Protein AF-A0A7X8WL37-F1 (afdb_monomer)

Mean predicted aligned error: 4.49 Å

pLDDT: mean 92.07, std 6.4, range [61.16, 97.94]

Secondary structure (DSSP, 8-state):
---S-HHHHHHTS----TT-HHHHHHHHHHHHH-HHHHHHHHTS--TT-SS-HHHHHHHHHTT---PPP--

Sequence (71 aa):
DTTERPEALKSGTVHLVGTNHDLIVNEVSTLLNDAAAYEKMSKAVNPYGDGQACNRIVRALHGEKVERYQY

Foldseek 3Di:
DDDPCVVCVVLLLDDDQDDDPVSVVVVVVCLVPPVVNVVSNVPRDDPVDDPCVVVQVVCVVVVHDHDDDDD

Structure (mmCIF, N/CA/C/O backbone):
data_AF-A0A7X8WL37-F1
#
_entry.id   AF-A0A7X8WL37-F1
#
loop_
_atom_site.group_PDB
_atom_site.id
_atom_site.type_symbol
_atom_site.label_atom_id
_atom_site.label_alt_id
_atom_site.label_comp_id
_atom_site.label_asym_id
_atom_site.label_entity_id
_atom_site.label_seq_id
_atom_site.pdbx_PDB_ins_code
_atom_site.Cartn_x
_atom_site.Cartn_y
_atom_site.Cartn_z
_atom_site.occupancy
_atom_site.B_iso_or_equiv
_atom_site.auth_seq_id
_atom_site.auth_comp_id
_atom_site.auth_asym_id
_atom_site.auth_atom_id
_atom_site.pdbx_PDB_model_num
ATOM 1 N N . ASP A 1 1 ? 4.675 14.804 -10.509 1.00 61.16 1 ASP A N 1
ATOM 2 C CA . ASP A 1 1 ? 3.630 13.827 -10.146 1.00 61.16 1 ASP A CA 1
ATOM 3 C C . ASP A 1 1 ? 3.136 14.080 -8.731 1.00 61.16 1 ASP A C 1
ATOM 5 O O . ASP A 1 1 ? 3.936 14.401 -7.859 1.00 61.16 1 ASP A O 1
ATOM 9 N N . THR A 1 2 ? 1.827 14.000 -8.510 1.00 78.62 2 THR A N 1
ATOM 10 C CA . THR A 1 2 ? 1.168 14.289 -7.225 1.00 78.62 2 THR A CA 1
ATOM 11 C C . THR A 1 2 ? 0.214 13.157 -6.882 1.00 78.62 2 THR A C 1
ATOM 13 O O . THR A 1 2 ? -0.444 12.628 -7.772 1.00 78.62 2 THR A O 1
ATOM 16 N N . THR A 1 3 ? 0.119 12.810 -5.600 1.00 86.38 3 THR A N 1
ATOM 17 C CA . THR A 1 3 ? -0.851 11.837 -5.088 1.00 86.38 3 THR A CA 1
ATOM 18 C C . THR A 1 3 ? -1.551 12.397 -3.856 1.00 86.38 3 THR A C 1
ATOM 20 O O . THR A 1 3 ? -0.948 13.094 -3.039 1.00 86.38 3 THR A O 1
ATOM 23 N N . GLU A 1 4 ? -2.824 12.064 -3.718 1.00 89.75 4 GLU A N 1
ATOM 24 C CA . GLU A 1 4 ? -3.658 12.292 -2.542 1.00 89.75 4 GLU A CA 1
ATOM 25 C C . GLU A 1 4 ? -3.315 11.363 -1.363 1.00 89.75 4 GLU A C 1
ATOM 27 O O . GLU A 1 4 ? -3.865 11.528 -0.276 1.00 89.75 4 GLU A O 1
ATOM 32 N N . ARG A 1 5 ? -2.389 10.415 -1.571 1.00 90.50 5 ARG A N 1
ATOM 33 C CA . ARG A 1 5 ? -1.974 9.368 -0.625 1.00 90.50 5 ARG A CA 1
ATOM 34 C C . ARG A 1 5 ? -0.459 9.375 -0.342 1.00 90.50 5 ARG A C 1
ATOM 36 O O . ARG A 1 5 ? 0.227 8.372 -0.568 1.00 90.50 5 ARG A O 1
ATOM 43 N N . PRO A 1 6 ? 0.120 10.494 0.135 1.00 89.38 6 PRO A N 1
ATOM 44 C CA . PRO A 1 6 ? 1.564 10.611 0.364 1.00 89.38 6 PRO A CA 1
ATOM 45 C C . PRO A 1 6 ? 2.110 9.617 1.402 1.00 89.38 6 PRO A C 1
ATOM 47 O O . PRO A 1 6 ? 3.297 9.298 1.390 1.00 89.38 6 PRO A O 1
ATOM 50 N N . GLU A 1 7 ? 1.272 9.119 2.307 1.00 89.06 7 GLU A N 1
ATOM 51 C CA . GLU A 1 7 ? 1.624 8.110 3.304 1.00 89.06 7 GLU A CA 1
ATOM 52 C C . GLU A 1 7 ? 2.019 6.760 2.691 1.00 89.06 7 GLU A C 1
ATOM 54 O O . GLU A 1 7 ? 2.959 6.144 3.185 1.00 89.06 7 GLU A O 1
ATOM 59 N N . ALA A 1 8 ? 1.397 6.334 1.585 1.00 86.94 8 ALA A N 1
ATOM 60 C CA . ALA A 1 8 ? 1.761 5.082 0.914 1.00 86.94 8 ALA A CA 1
ATOM 61 C C . ALA A 1 8 ? 3.116 5.171 0.194 1.00 86.94 8 ALA A C 1
ATOM 63 O O . ALA A 1 8 ? 3.828 4.173 0.076 1.00 86.94 8 ALA A O 1
ATOM 64 N N . LEU A 1 9 ? 3.495 6.370 -0.268 1.00 89.38 9 LEU A N 1
ATOM 65 C CA . LEU A 1 9 ? 4.841 6.616 -0.795 1.00 89.38 9 LEU A CA 1
ATOM 66 C C . LEU A 1 9 ? 5.880 6.539 0.326 1.00 89.38 9 LEU A C 1
ATOM 68 O O . LEU A 1 9 ? 6.939 5.943 0.152 1.00 89.38 9 LEU A O 1
ATOM 72 N N . LYS A 1 10 ? 5.569 7.120 1.493 1.00 87.12 10 LYS A N 1
ATOM 73 C CA . LYS A 1 10 ? 6.457 7.096 2.666 1.00 87.12 10 LYS A CA 1
ATOM 74 C C . LYS A 1 10 ? 6.644 5.690 3.228 1.00 87.12 10 LYS A C 1
ATOM 76 O O . LYS A 1 10 ? 7.748 5.369 3.653 1.00 87.12 10 LYS A O 1
ATOM 81 N N . SER A 1 11 ? 5.597 4.864 3.227 1.00 87.00 11 SER A N 1
ATOM 82 C CA . SER A 1 11 ? 5.691 3.476 3.689 1.00 87.00 11 SER A CA 1
ATOM 83 C C . SER A 1 11 ? 6.457 2.572 2.719 1.00 87.00 11 SER A C 1
ATOM 85 O O . SER A 1 11 ? 6.884 1.489 3.109 1.00 87.00 11 SER A O 1
ATOM 87 N N . GLY A 1 12 ? 6.648 3.007 1.468 1.00 88.38 12 GLY A N 1
ATOM 88 C CA . GLY A 1 12 ? 7.269 2.210 0.411 1.00 88.38 12 GLY A CA 1
ATOM 89 C C . GLY A 1 12 ? 6.333 1.164 -0.199 1.00 88.38 12 GLY A C 1
ATOM 90 O O . GLY A 1 12 ? 6.787 0.334 -0.982 1.00 88.38 12 GLY A O 1
ATOM 91 N N . THR A 1 13 ? 5.040 1.200 0.143 1.00 89.56 13 THR A N 1
ATOM 92 C CA . THR A 1 13 ? 4.019 0.300 -0.417 1.00 89.56 13 THR A CA 1
ATOM 93 C C . THR A 1 13 ? 3.671 0.665 -1.858 1.00 89.56 13 THR A C 1
ATOM 95 O O . THR A 1 13 ? 3.248 -0.198 -2.622 1.00 89.56 13 THR A O 1
ATOM 98 N N . VAL A 1 14 ? 3.840 1.933 -2.245 1.00 91.94 14 VAL A N 1
ATOM 99 C CA . VAL A 1 14 ? 3.638 2.384 -3.628 1.00 91.94 14 VAL A CA 1
ATOM 100 C C . VAL A 1 14 ? 4.828 3.202 -4.113 1.00 91.94 14 VAL A C 1
ATOM 102 O O . VAL A 1 14 ? 5.521 3.852 -3.328 1.00 91.94 14 VAL A O 1
ATOM 105 N N . HIS A 1 15 ? 5.036 3.197 -5.426 1.00 91.50 15 HIS A N 1
ATOM 106 C CA . HIS A 1 15 ? 6.015 4.034 -6.106 1.00 91.50 15 HIS A CA 1
ATOM 107 C C . HIS A 1 15 ? 5.328 4.813 -7.23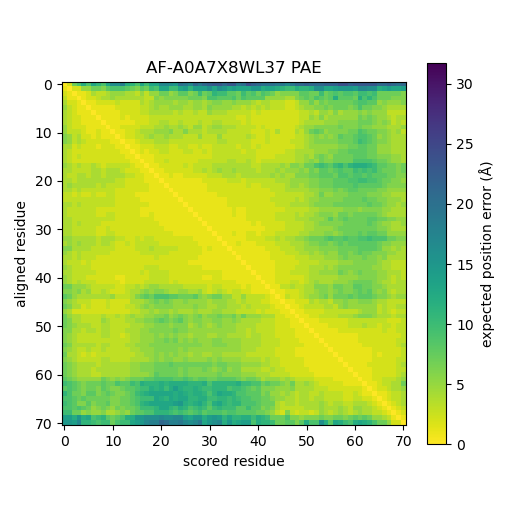3 1.00 91.50 15 HIS A C 1
ATOM 109 O O . HIS A 1 15 ? 4.504 4.262 -7.962 1.00 91.50 15 HIS A O 1
ATOM 115 N N . LEU A 1 16 ? 5.618 6.110 -7.345 1.00 92.38 16 LEU A N 1
ATOM 116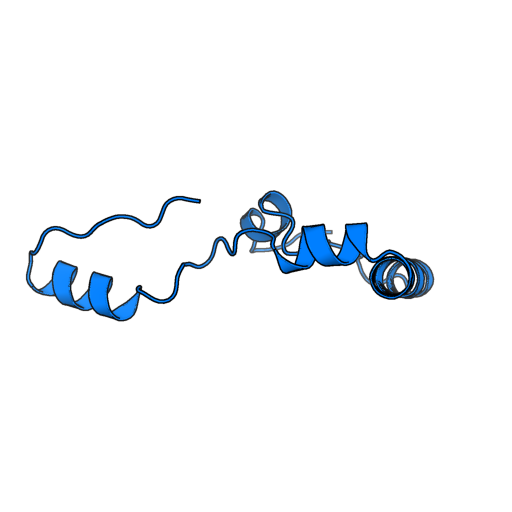 C CA . LEU A 1 16 ? 4.972 6.992 -8.314 1.00 92.38 16 LEU A CA 1
ATOM 117 C C . LEU A 1 16 ? 5.814 7.070 -9.586 1.00 92.38 16 LEU A C 1
ATOM 119 O O . LEU A 1 16 ? 6.867 7.697 -9.589 1.00 92.38 16 LEU A O 1
ATOM 123 N N . VAL A 1 17 ? 5.321 6.450 -10.657 1.00 93.12 17 VAL A N 1
ATOM 124 C CA . VAL A 1 17 ? 6.057 6.272 -11.924 1.00 93.12 17 VAL A CA 1
ATOM 125 C C . VAL A 1 17 ? 5.527 7.144 -13.071 1.00 93.12 17 VAL A C 1
ATOM 127 O O . VAL A 1 17 ? 6.010 7.071 -14.198 1.00 93.12 17 VAL A O 1
ATOM 130 N N . GLY A 1 18 ? 4.524 7.984 -12.801 1.00 90.88 18 GLY A N 1
ATOM 131 C CA . GLY A 1 18 ? 3.887 8.829 -13.813 1.00 90.88 18 GLY A CA 1
ATOM 132 C C . GLY A 1 18 ? 3.226 8.014 -14.933 1.00 90.88 18 GLY A C 1
ATOM 133 O O . GLY A 1 18 ? 2.713 6.920 -14.704 1.00 90.88 18 GLY A O 1
ATOM 134 N N . THR A 1 19 ? 3.219 8.560 -16.152 1.00 93.38 19 THR A N 1
ATOM 135 C CA . THR A 1 19 ? 2.589 7.950 -17.342 1.00 93.38 19 THR A CA 1
ATOM 136 C C . THR A 1 19 ? 3.575 7.662 -18.479 1.00 93.38 19 THR A C 1
ATOM 138 O O . THR A 1 19 ? 3.166 7.382 -19.606 1.00 93.38 19 THR A O 1
ATOM 141 N N . ASN A 1 20 ? 4.882 7.733 -18.210 1.00 96.00 20 ASN A N 1
ATOM 142 C CA . ASN A 1 20 ? 5.907 7.406 -19.196 1.00 96.00 20 ASN A CA 1
ATOM 143 C C . ASN A 1 20 ? 5.987 5.883 -19.379 1.00 96.00 20 ASN A C 1
ATOM 145 O O . ASN A 1 20 ? 6.259 5.155 -18.428 1.00 96.00 20 ASN A O 1
ATOM 149 N N . HIS A 1 21 ? 5.772 5.418 -20.609 1.00 96.94 21 HIS A N 1
ATOM 150 C CA . HIS A 1 21 ? 5.762 3.997 -20.948 1.00 96.94 21 HIS A CA 1
ATOM 151 C C . HIS A 1 21 ? 7.046 3.265 -20.529 1.00 96.94 21 HIS A C 1
ATOM 153 O O . HIS A 1 21 ? 6.976 2.230 -19.869 1.00 96.94 21 HIS A O 1
ATOM 159 N N . ASP A 1 22 ? 8.213 3.807 -20.875 1.00 96.94 22 ASP A N 1
ATOM 160 C CA . ASP A 1 22 ? 9.493 3.133 -20.648 1.00 96.94 22 ASP A CA 1
ATOM 161 C C . ASP A 1 22 ? 9.812 3.040 -19.155 1.00 96.94 22 ASP A C 1
ATOM 163 O O . ASP A 1 22 ? 10.295 2.012 -18.681 1.00 96.94 22 ASP A O 1
ATOM 167 N N . LEU A 1 23 ? 9.458 4.082 -18.397 1.00 95.75 23 LEU A N 1
ATOM 168 C CA . LEU A 1 23 ? 9.579 4.075 -16.942 1.00 95.75 23 LEU A CA 1
ATOM 169 C C . LEU A 1 23 ? 8.666 3.016 -16.310 1.00 95.75 23 LEU A C 1
ATOM 171 O O . LEU A 1 23 ? 9.125 2.242 -15.476 1.00 95.75 23 LEU A O 1
ATOM 175 N N . ILE A 1 24 ? 7.404 2.926 -16.745 1.00 96.62 24 ILE A N 1
ATOM 176 C CA . ILE A 1 24 ? 6.462 1.908 -16.254 1.00 96.62 24 ILE A CA 1
ATOM 177 C C . ILE A 1 24 ? 7.018 0.499 -16.498 1.00 96.62 24 ILE A C 1
ATOM 179 O O . ILE A 1 24 ? 7.038 -0.323 -15.580 1.00 96.62 24 ILE A O 1
ATOM 183 N N . VAL A 1 25 ? 7.497 0.219 -17.715 1.00 97.88 25 VAL A N 1
ATOM 184 C CA . VAL A 1 25 ? 8.057 -1.096 -18.063 1.00 97.88 25 VAL A CA 1
ATOM 185 C C . VAL A 1 25 ? 9.289 -1.410 -17.217 1.00 97.88 25 VAL A C 1
ATOM 187 O O . VAL A 1 25 ? 9.411 -2.533 -16.724 1.00 97.88 25 VAL A O 1
ATOM 190 N N . ASN A 1 26 ? 10.181 -0.440 -17.012 1.00 97.44 26 ASN A N 1
ATOM 191 C CA . ASN A 1 26 ? 11.397 -0.631 -16.226 1.00 97.44 26 ASN A CA 1
ATOM 192 C C . ASN A 1 26 ? 11.108 -0.938 -14.745 1.00 97.44 26 ASN A C 1
ATOM 194 O O . ASN A 1 26 ? 11.674 -1.877 -14.181 1.00 97.44 26 ASN A O 1
ATOM 198 N N . GLU A 1 27 ? 10.196 -0.191 -14.122 1.00 96.81 27 GLU A N 1
ATOM 199 C CA . GLU A 1 27 ? 9.846 -0.362 -12.705 1.00 96.81 27 GLU A CA 1
ATOM 200 C C . GLU A 1 27 ? 9.153 -1.706 -12.451 1.00 96.81 27 GLU A C 1
ATOM 202 O O . GLU A 1 27 ? 9.513 -2.438 -11.526 1.00 96.81 27 GLU A O 1
ATOM 207 N N . VAL A 1 28 ? 8.228 -2.1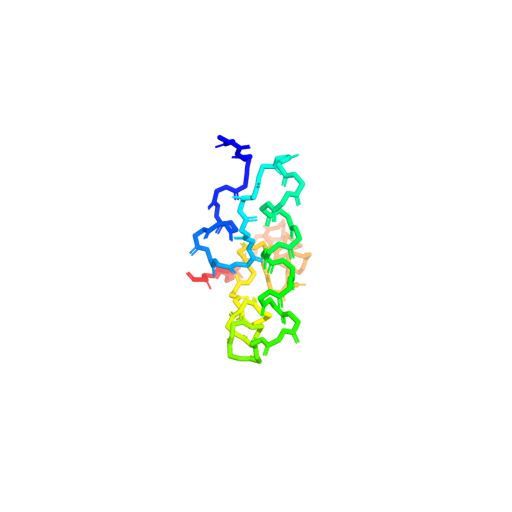04 -13.331 1.00 96.62 28 VAL A N 1
ATOM 208 C CA . VAL A 1 28 ? 7.597 -3.431 -13.255 1.00 96.62 28 VAL A CA 1
ATOM 209 C C . VAL A 1 28 ? 8.629 -4.537 -13.485 1.00 96.62 28 VAL A C 1
ATOM 211 O O . VAL A 1 28 ? 8.654 -5.519 -12.744 1.00 96.62 28 VAL A O 1
ATOM 214 N N . SER A 1 29 ? 9.516 -4.374 -14.470 1.00 97.88 29 SER A N 1
ATOM 215 C CA . SER A 1 29 ? 10.570 -5.358 -14.751 1.00 97.88 29 SER A CA 1
ATOM 216 C C . SER A 1 29 ? 11.532 -5.520 -13.576 1.00 97.88 29 SER A C 1
ATOM 218 O O . SER A 1 29 ? 11.985 -6.633 -13.316 1.00 97.88 29 SER A O 1
ATOM 220 N N . THR A 1 30 ? 11.815 -4.446 -12.838 1.00 97.19 30 THR A N 1
ATOM 221 C CA . THR A 1 30 ? 12.636 -4.502 -11.622 1.00 97.19 30 THR A CA 1
ATOM 222 C C . THR A 1 30 ? 11.972 -5.381 -10.565 1.00 97.19 30 THR A C 1
ATOM 224 O O . THR A 1 30 ? 12.607 -6.298 -10.056 1.00 97.19 30 THR A O 1
ATOM 227 N N . LEU A 1 31 ? 10.675 -5.192 -10.301 1.00 97.19 31 LEU A N 1
ATOM 228 C CA . LEU A 1 31 ? 9.941 -6.020 -9.334 1.00 97.19 31 LEU A CA 1
ATOM 229 C C . LEU A 1 31 ? 9.821 -7.493 -9.753 1.00 97.19 31 LEU A C 1
ATOM 231 O O . LEU A 1 31 ? 9.730 -8.362 -8.892 1.00 97.19 31 LEU A O 1
ATOM 235 N N . LEU A 1 32 ? 9.811 -7.791 -11.054 1.00 97.62 32 LEU A N 1
ATOM 236 C CA . LEU A 1 32 ? 9.749 -9.172 -11.547 1.00 97.62 32 LEU A CA 1
ATOM 237 C C . LEU A 1 32 ? 11.100 -9.896 -11.486 1.00 97.62 32 LEU A C 1
ATOM 239 O O . LEU A 1 32 ? 11.126 -11.110 -11.288 1.00 97.62 32 LEU A O 1
ATOM 243 N N . ASN A 1 33 ? 12.206 -9.173 -11.678 1.00 97.94 33 ASN A N 1
ATOM 244 C CA . ASN A 1 33 ? 13.540 -9.767 -11.803 1.00 97.94 33 ASN A CA 1
ATOM 245 C C . ASN A 1 33 ? 14.394 -9.647 -10.529 1.00 97.94 33 ASN A C 1
ATOM 247 O O . ASN A 1 33 ? 15.353 -10.401 -10.375 1.00 97.94 33 ASN A O 1
ATOM 251 N N . ASP A 1 34 ? 14.058 -8.733 -9.616 1.00 97.69 34 ASP A N 1
ATOM 252 C CA . ASP A 1 34 ? 14.733 -8.555 -8.330 1.00 97.69 34 ASP A CA 1
ATOM 253 C C . ASP A 1 34 ? 13.812 -8.975 -7.174 1.00 97.69 34 ASP A C 1
ATOM 255 O O . ASP A 1 34 ? 12.922 -8.243 -6.728 1.00 97.69 34 ASP A O 1
ATOM 259 N N . ALA A 1 35 ? 14.069 -10.174 -6.650 1.00 97.12 35 ALA A N 1
ATOM 260 C CA . ALA A 1 35 ? 13.325 -10.729 -5.526 1.00 97.12 35 ALA A CA 1
ATOM 261 C C . ALA A 1 35 ? 13.447 -9.881 -4.247 1.00 97.12 35 ALA A C 1
ATOM 263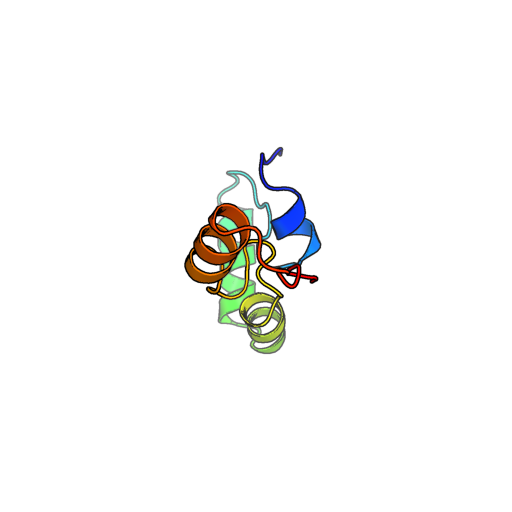 O O . ALA A 1 35 ? 12.489 -9.809 -3.478 1.00 97.12 35 ALA A O 1
ATOM 264 N N . ALA A 1 36 ? 14.586 -9.218 -4.018 1.00 96.62 36 ALA A N 1
ATOM 265 C CA . ALA A 1 36 ? 14.783 -8.380 -2.840 1.00 96.62 36 ALA A CA 1
ATOM 266 C C . ALA A 1 36 ? 13.977 -7.077 -2.950 1.00 96.62 36 ALA A C 1
ATOM 268 O O . ALA A 1 36 ? 13.363 -6.646 -1.968 1.00 96.62 36 ALA A O 1
ATOM 269 N N . ALA A 1 37 ? 13.924 -6.476 -4.144 1.00 94.75 37 ALA A N 1
ATOM 270 C CA . ALA A 1 37 ? 13.070 -5.319 -4.409 1.00 94.75 37 ALA A CA 1
ATOM 271 C C . ALA A 1 37 ? 11.585 -5.662 -4.206 1.00 94.75 37 ALA A C 1
ATOM 273 O O . ALA A 1 37 ? 10.868 -4.934 -3.509 1.00 94.75 37 ALA A O 1
ATOM 274 N N . TYR A 1 38 ? 11.142 -6.805 -4.737 1.00 96.44 38 TYR A N 1
ATOM 275 C CA . TYR A 1 38 ? 9.779 -7.295 -4.545 1.00 96.44 38 TYR A CA 1
ATOM 276 C C . TYR A 1 38 ? 9.455 -7.565 -3.073 1.00 96.44 38 TYR A C 1
ATOM 278 O O . TYR A 1 38 ? 8.415 -7.137 -2.568 1.00 96.44 38 TYR A O 1
ATOM 286 N N . GLU A 1 39 ? 10.335 -8.262 -2.354 1.00 96.44 39 GLU A N 1
ATOM 287 C CA . GLU A 1 39 ? 10.117 -8.596 -0.947 1.00 96.44 39 GLU A CA 1
ATOM 288 C C . GLU A 1 39 ? 10.020 -7.334 -0.082 1.00 96.44 39 GLU A C 1
ATOM 290 O O . GLU A 1 39 ? 9.126 -7.226 0.760 1.00 96.44 39 GLU A O 1
ATOM 295 N N . LYS A 1 40 ? 10.878 -6.342 -0.340 1.00 93.94 40 LYS A N 1
ATOM 296 C CA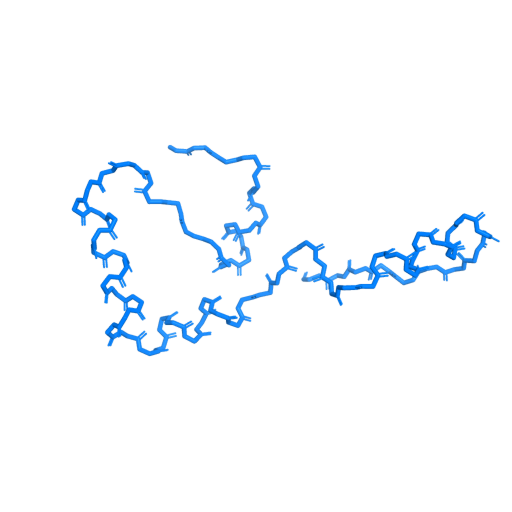 . LYS A 1 40 ? 10.844 -5.052 0.354 1.00 93.94 40 LYS A CA 1
ATOM 297 C C . LYS A 1 40 ? 9.517 -4.318 0.144 1.00 93.94 40 LYS A C 1
ATOM 299 O O . LYS A 1 40 ? 8.958 -3.813 1.113 1.00 93.94 40 LYS A O 1
ATOM 304 N N . MET A 1 41 ? 9.014 -4.255 -1.092 1.00 94.06 41 MET A N 1
ATOM 305 C CA . MET A 1 41 ? 7.758 -3.559 -1.398 1.00 94.06 41 MET A CA 1
ATOM 306 C C . MET A 1 41 ? 6.532 -4.339 -0.902 1.00 94.06 41 MET A C 1
ATOM 308 O O . MET A 1 41 ? 5.635 -3.758 -0.298 1.00 94.06 41 MET A O 1
ATOM 312 N N . SER A 1 42 ? 6.496 -5.658 -1.100 1.00 93.56 42 SER A N 1
ATOM 313 C CA . SER A 1 42 ? 5.358 -6.504 -0.700 1.00 93.56 42 SER A CA 1
ATOM 314 C C . SER A 1 42 ? 5.178 -6.610 0.816 1.00 93.56 42 SER A C 1
ATOM 316 O O . SER A 1 42 ? 4.054 -6.781 1.288 1.00 93.56 42 SER A O 1
ATOM 318 N N . LYS A 1 43 ? 6.265 -6.481 1.587 1.00 92.69 43 LYS A N 1
ATOM 319 C CA . LYS A 1 43 ? 6.240 -6.454 3.058 1.00 92.69 43 LYS A CA 1
ATOM 320 C C . LYS A 1 43 ? 6.197 -5.043 3.645 1.00 92.69 43 LYS A C 1
ATOM 322 O O . LYS A 1 43 ? 6.222 -4.905 4.869 1.00 92.69 43 LYS A O 1
ATOM 327 N N . ALA A 1 44 ? 6.151 -4.007 2.808 1.00 91.12 44 ALA A N 1
ATOM 328 C CA . ALA A 1 44 ? 6.017 -2.635 3.272 1.00 91.12 44 ALA A CA 1
ATOM 329 C C . ALA A 1 44 ? 4.738 -2.473 4.104 1.00 91.12 44 ALA A C 1
ATOM 331 O O . ALA A 1 44 ? 3.688 -3.038 3.785 1.00 91.12 44 ALA A O 1
ATOM 332 N N . VAL A 1 45 ? 4.823 -1.688 5.177 1.00 88.69 45 VAL A N 1
ATOM 333 C CA . VAL A 1 45 ? 3.694 -1.497 6.089 1.00 88.69 45 VAL A CA 1
ATOM 334 C C . VAL A 1 45 ? 2.553 -0.804 5.355 1.00 88.69 45 VAL A C 1
ATOM 336 O O . VAL A 1 45 ? 2.761 0.221 4.716 1.00 88.69 45 VAL A O 1
ATOM 339 N N . ASN A 1 46 ? 1.338 -1.342 5.459 1.00 88.25 46 ASN A N 1
ATOM 340 C CA . ASN A 1 46 ? 0.162 -0.713 4.877 1.00 88.25 46 ASN A CA 1
ATOM 341 C C . ASN A 1 46 ? -0.317 0.445 5.777 1.00 88.25 46 ASN A C 1
ATOM 343 O O . ASN A 1 46 ? -0.914 0.182 6.822 1.00 88.25 46 ASN A O 1
ATOM 347 N N . PRO A 1 47 ? -0.148 1.720 5.379 1.00 88.19 47 PRO A N 1
ATOM 348 C CA . PRO A 1 47 ? -0.504 2.854 6.232 1.00 88.19 47 PRO A CA 1
ATOM 349 C C . PRO A 1 47 ? -2.019 2.975 6.466 1.00 88.19 47 PRO A C 1
ATOM 351 O O . PRO A 1 47 ? -2.446 3.728 7.341 1.00 88.19 47 PRO A O 1
ATOM 354 N N . TYR A 1 48 ? -2.843 2.242 5.707 1.00 89.88 48 TYR A N 1
ATOM 355 C CA . TYR A 1 48 ? -4.304 2.286 5.798 1.00 89.88 48 TYR A CA 1
ATOM 356 C C . TYR A 1 48 ? -4.891 1.411 6.897 1.00 89.88 48 TYR A C 1
ATOM 358 O O . TYR A 1 48 ? -6.084 1.525 7.188 1.00 89.88 48 TYR A O 1
ATOM 366 N N . GLY A 1 49 ? -4.077 0.568 7.527 1.00 90.31 49 GLY A N 1
ATOM 367 C CA . GLY A 1 49 ? -4.490 -0.169 8.704 1.00 90.31 49 GLY A CA 1
ATOM 3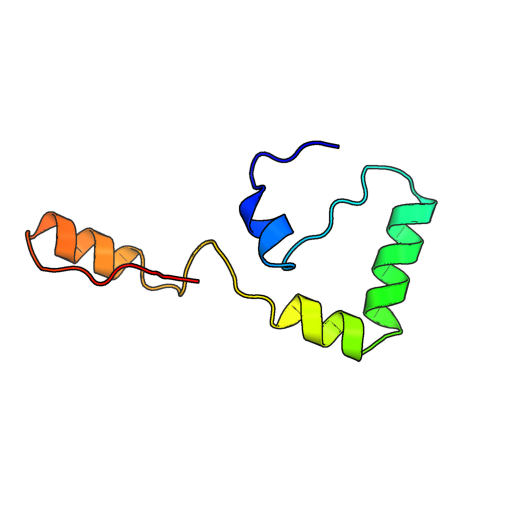68 C C . GLY A 1 49 ? -4.106 -1.634 8.693 1.00 90.31 49 GLY A C 1
ATOM 369 O O . GLY A 1 49 ? -3.497 -2.177 7.778 1.00 90.31 49 GLY A O 1
ATOM 370 N N . ASP A 1 50 ? -4.554 -2.275 9.757 1.00 92.94 50 ASP A N 1
ATOM 371 C CA . ASP A 1 50 ? -4.301 -3.662 10.133 1.00 92.94 50 ASP A CA 1
ATOM 372 C C . ASP A 1 50 ? -5.577 -4.520 10.091 1.00 92.94 50 ASP A C 1
ATOM 374 O O . ASP A 1 50 ? -5.643 -5.592 10.686 1.00 92.94 50 ASP A O 1
ATOM 378 N N . GLY A 1 51 ? -6.632 -4.019 9.441 1.00 93.19 51 GLY A N 1
ATOM 379 C CA . GLY A 1 51 ? -7.918 -4.708 9.326 1.00 93.19 51 GLY A CA 1
ATOM 380 C C . GLY A 1 51 ? -8.842 -4.591 10.545 1.00 93.19 51 GLY A C 1
ATOM 381 O O . GLY A 1 51 ? -9.948 -5.123 10.509 1.00 93.19 51 GLY A O 1
ATOM 382 N N . GLN A 1 52 ? -8.472 -3.859 11.602 1.00 94.75 52 GLN A N 1
ATOM 383 C CA . GLN A 1 52 ? -9.292 -3.769 12.825 1.00 94.75 52 GLN A CA 1
ATOM 384 C C . GLN A 1 52 ? -10.207 -2.533 12.884 1.00 94.75 52 GLN A C 1
ATOM 386 O O . GLN A 1 52 ? -10.827 -2.261 13.915 1.00 94.75 52 GLN A O 1
ATOM 391 N N . ALA A 1 53 ? -10.318 -1.773 11.791 1.00 94.75 53 ALA A N 1
ATOM 392 C CA . ALA A 1 53 ? -11.043 -0.501 11.759 1.00 94.75 53 ALA A CA 1
ATOM 393 C C . ALA A 1 53 ? -12.494 -0.617 12.260 1.00 94.75 53 ALA A C 1
ATOM 395 O O . ALA A 1 53 ? -12.901 0.159 13.120 1.00 94.75 53 ALA A O 1
ATOM 396 N N . CYS A 1 54 ? -13.254 -1.614 11.792 1.00 96.00 54 CYS A N 1
ATOM 397 C CA . CYS A 1 54 ? -14.659 -1.778 12.184 1.00 96.00 54 CYS A CA 1
ATOM 398 C C . CYS A 1 54 ? -14.816 -2.004 13.693 1.00 96.00 54 CYS A C 1
ATOM 400 O O . CYS A 1 54 ? -15.629 -1.342 14.333 1.00 96.00 54 CYS A O 1
ATOM 402 N N . ASN A 1 55 ? -14.003 -2.892 14.275 1.00 95.44 55 ASN A N 1
ATOM 403 C CA . ASN A 1 55 ? -14.033 -3.162 15.712 1.00 95.44 55 ASN A CA 1
ATOM 404 C C . ASN A 1 55 ? -13.707 -1.892 16.515 1.00 95.44 55 ASN A C 1
ATOM 406 O O . ASN A 1 55 ? -14.445 -1.530 17.429 1.00 95.44 55 ASN A O 1
ATOM 410 N N . ARG A 1 56 ? -12.659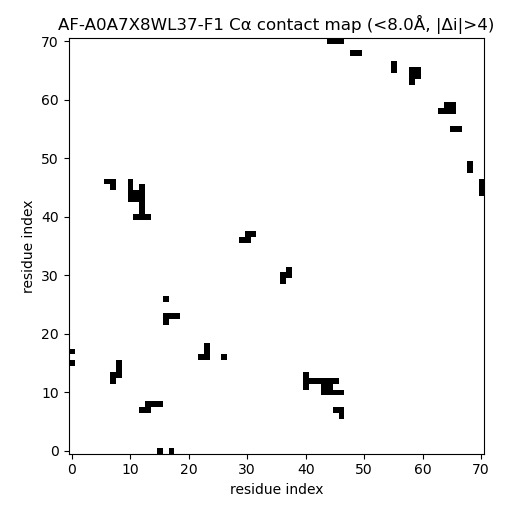 -1.162 16.112 1.00 95.56 56 ARG A N 1
ATOM 411 C CA . ARG A 1 56 ? -12.272 0.114 16.729 1.00 95.56 56 ARG A CA 1
ATOM 412 C C . ARG A 1 56 ? -13.384 1.162 16.666 1.00 95.56 56 ARG A C 1
ATOM 414 O O . ARG A 1 56 ? -13.621 1.842 17.659 1.00 95.56 56 ARG A O 1
ATOM 421 N N . ILE A 1 57 ? -14.070 1.280 15.529 1.00 95.88 57 ILE A N 1
ATOM 422 C CA . ILE A 1 57 ? -15.172 2.234 15.345 1.00 95.88 57 ILE A CA 1
ATOM 423 C C . ILE A 1 57 ? -16.339 1.894 16.276 1.00 95.88 57 ILE A C 1
ATOM 425 O O . ILE A 1 57 ? -16.806 2.774 16.993 1.00 95.88 57 ILE A O 1
ATOM 429 N N . VAL A 1 58 ? -16.772 0.629 16.324 1.00 97.31 58 VAL A N 1
ATOM 430 C CA . VAL A 1 58 ? -17.875 0.197 17.204 1.00 97.31 58 VAL A CA 1
ATOM 431 C C . VAL A 1 58 ? -17.552 0.490 18.671 1.00 97.31 58 VAL A C 1
ATOM 433 O O . VAL A 1 58 ? -18.362 1.086 19.376 1.00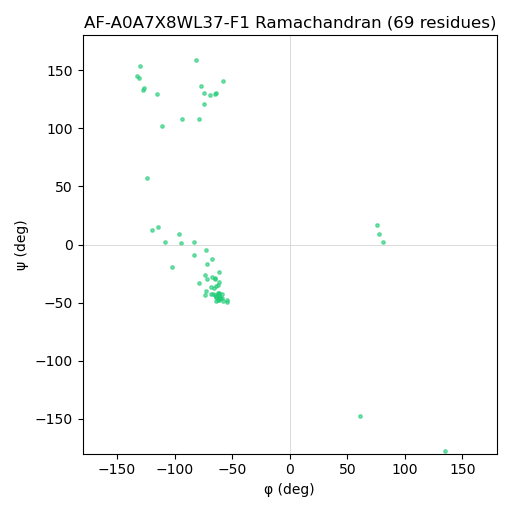 97.31 58 VAL A O 1
ATOM 436 N N . ARG A 1 59 ? -16.336 0.156 19.113 1.00 96.62 59 ARG A N 1
ATOM 437 C CA . ARG A 1 59 ? -15.874 0.421 20.483 1.00 96.62 59 ARG A CA 1
ATOM 438 C C . ARG A 1 59 ? -15.843 1.915 20.809 1.00 96.62 59 ARG A C 1
ATOM 440 O O . ARG A 1 59 ? -16.311 2.314 21.871 1.00 96.62 59 ARG A O 1
ATOM 447 N N . ALA A 1 60 ? -15.360 2.749 19.884 1.00 96.12 60 ALA A N 1
ATOM 448 C CA . ALA A 1 60 ? -15.365 4.202 20.054 1.00 96.12 60 ALA A CA 1
ATOM 449 C C . ALA A 1 60 ? -16.790 4.765 20.193 1.00 96.12 60 ALA A C 1
ATOM 451 O O . ALA A 1 60 ? -17.027 5.613 21.050 1.00 96.12 60 ALA A O 1
ATOM 452 N N . LEU A 1 61 ? -17.741 4.274 19.389 1.00 97.31 61 LEU A N 1
ATOM 453 C CA . LEU A 1 61 ? -19.149 4.680 19.467 1.00 97.31 61 LEU A CA 1
ATOM 454 C C . LEU A 1 61 ? -19.808 4.266 20.791 1.00 97.31 61 LEU A C 1
ATOM 456 O O . LEU A 1 61 ? -20.695 4.965 21.272 1.00 97.31 61 LEU A O 1
ATOM 460 N N . HIS A 1 62 ? -19.351 3.172 21.404 1.00 96.75 62 HIS A N 1
ATOM 461 C CA . HIS A 1 62 ? -19.774 2.742 22.741 1.00 96.75 62 HIS A CA 1
ATOM 462 C C . HIS A 1 62 ? -19.021 3.442 23.889 1.00 96.75 62 HIS A C 1
ATOM 464 O O . HIS A 1 62 ? -19.274 3.146 25.055 1.00 96.75 62 HIS A O 1
ATOM 470 N N . GLY A 1 63 ? -18.109 4.375 23.591 1.00 95.19 63 GLY A N 1
ATOM 471 C CA . GLY A 1 63 ? -17.330 5.097 24.602 1.00 95.19 63 GLY A CA 1
ATOM 472 C C . GLY A 1 63 ? -16.203 4.274 25.235 1.00 95.19 63 GLY A C 1
ATOM 473 O O . GLY A 1 63 ? -15.682 4.641 26.289 1.00 95.19 63 GLY A O 1
ATOM 474 N N . GLU A 1 64 ? -15.808 3.163 24.616 1.00 96.12 64 GLU A N 1
ATOM 475 C CA . GLU A 1 64 ? -14.719 2.323 25.100 1.00 96.12 64 GLU A CA 1
ATOM 476 C C . GLU A 1 64 ? -13.343 2.874 24.702 1.00 96.12 64 GLU A C 1
ATOM 478 O O . GLU A 1 64 ? -13.176 3.601 23.719 1.00 96.12 64 GLU A O 1
ATOM 483 N N . LYS A 1 65 ? -12.303 2.460 25.435 1.00 92.38 65 LYS A N 1
ATOM 484 C CA . LYS A 1 65 ? -10.917 2.752 25.059 1.00 92.38 65 LYS A CA 1
ATOM 485 C C . LYS A 1 65 ? -10.532 1.974 23.797 1.00 92.38 65 LYS A C 1
ATOM 487 O O . LYS A 1 65 ? -10.644 0.750 23.761 1.00 92.38 65 LYS A O 1
ATOM 492 N N . VAL A 1 66 ? -10.001 2.681 22.802 1.00 92.19 66 VAL A N 1
ATOM 493 C CA . VAL A 1 66 ? -9.570 2.117 21.517 1.00 92.19 66 VAL A CA 1
ATOM 494 C C . VAL A 1 66 ? -8.062 2.274 21.350 1.00 92.19 66 VAL A C 1
ATOM 496 O O . VAL A 1 66 ? -7.523 3.369 21.514 1.00 92.19 66 VAL A O 1
ATOM 499 N N . GLU A 1 67 ? -7.373 1.187 21.007 1.00 88.19 67 GLU A N 1
ATOM 500 C CA . GLU A 1 67 ? -5.957 1.241 20.636 1.00 88.19 67 GLU A CA 1
ATOM 501 C C . GLU A 1 67 ? -5.795 1.836 19.238 1.00 88.19 67 GLU A C 1
ATOM 503 O O . GLU A 1 67 ? -6.473 1.431 18.289 1.00 88.19 67 GLU A O 1
ATOM 508 N N . ARG A 1 68 ? -4.895 2.816 19.111 1.00 84.50 68 ARG A N 1
ATOM 509 C CA . ARG A 1 68 ? -4.597 3.454 17.828 1.00 84.50 68 ARG A CA 1
ATOM 510 C C . ARG A 1 68 ? -3.703 2.547 16.998 1.00 84.50 68 ARG A C 1
ATOM 512 O O . ARG A 1 68 ? -2.712 2.033 17.503 1.00 84.50 68 ARG A O 1
ATOM 519 N N . TYR A 1 69 ? -4.018 2.436 15.712 1.00 84.25 69 TYR A N 1
ATOM 520 C CA . TYR A 1 69 ? -3.065 1.903 14.750 1.00 84.25 69 TYR A CA 1
ATOM 521 C C . TYR A 1 69 ? -1.867 2.857 14.660 1.00 84.25 69 TYR A C 1
ATOM 523 O O . TYR A 1 69 ? -2.047 4.073 14.539 1.00 84.25 69 TYR A O 1
ATOM 531 N N . GLN A 1 70 ? -0.663 2.314 14.791 1.00 76.50 70 GLN A N 1
ATOM 532 C CA . GLN A 1 70 ? 0.603 3.018 14.618 1.00 76.50 70 GLN A CA 1
ATOM 533 C C . GLN A 1 70 ? 1.423 2.196 13.621 1.00 76.50 70 GLN A C 1
ATOM 535 O O . GLN A 1 70 ? 1.467 0.970 13.753 1.00 76.50 70 GLN A O 1
ATOM 540 N N . T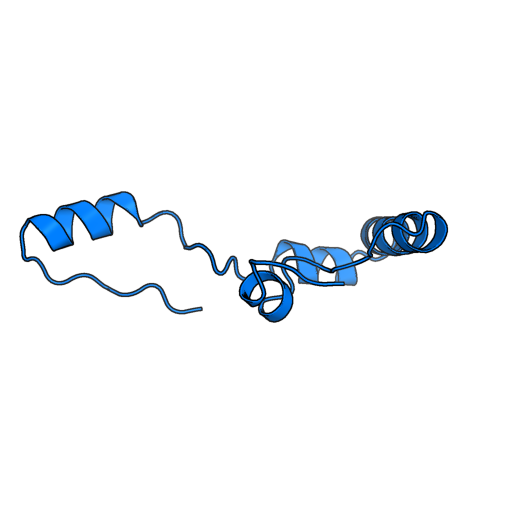YR A 1 71 ? 2.014 2.864 12.631 1.00 70.00 71 TYR A N 1
ATOM 541 C CA . TYR A 1 71 ? 2.927 2.270 11.657 1.00 70.00 71 TYR A CA 1
ATOM 542 C C . TYR A 1 71 ? 4.291 2.951 11.721 1.00 70.00 71 TYR A C 1
ATOM 544 O O . TYR A 1 71 ? 4.325 4.147 12.100 1.00 70.00 71 TYR A O 1
#

Solvent-accessible surface area (backbone atoms only — not comparable to full-atom values): 4536 Å² total; per-residue (Å²): 136,86,70,99,56,62,59,38,51,74,42,43,55,44,82,92,59,79,85,49,65,70,53,47,53,50,56,54,48,43,46,75,72,32,68,67,59,32,50,54,33,74,67,28,57,60,79,90,60,86,83,52,61,69,62,44,50,54,38,46,76,73,72,44,93,64,86,77,90,82,133

Radius of gyration: 16.97 Å; Cα contacts (8 Å, |Δi|>4): 45; chains: 1; bounding box: 35×25×46 Å

Nearest PDB structures (foldseek):
  1o6c-assembly1_B  TM=8.609E-01  e=4.525E-04  Bacillus subtilis
  3ot5-assembly5_A  TM=8.911E-01  e=8.180E-04  Listeria monocytogenes EGD-e
  9cm8-assembly1_A  TM=8.476E-01  e=7.659E-04  Paenibacillus alvei
  7vza-assembly1_E-2  TM=7.836E-01  e=5.510E-03  Streptomyces kasugaensis
  7vza-assembly1_B  TM=7.638E-01  e=5.510E-03  Streptomyces kasugaensis